Protein AF-A0A563EB53-F1 (afdb_monomer)

Structure (mmCIF, N/CA/C/O backbone):
data_AF-A0A563EB53-F1
#
_entry.id   AF-A0A563EB53-F1
#
loop_
_atom_site.group_PDB
_atom_site.id
_atom_site.type_symbol
_atom_site.label_atom_id
_atom_site.label_alt_id
_atom_site.label_comp_id
_atom_site.label_asym_id
_atom_site.label_entity_id
_atom_site.label_seq_id
_atom_site.pdbx_PDB_ins_code
_atom_site.Cartn_x
_atom_site.Cartn_y
_atom_site.Cartn_z
_atom_site.occupancy
_atom_site.B_iso_or_equiv
_atom_site.auth_seq_id
_atom_site.auth_comp_id
_atom_site.auth_asym_id
_atom_site.auth_atom_id
_atom_site.pdbx_PDB_model_num
ATOM 1 N N . MET A 1 1 ? -13.3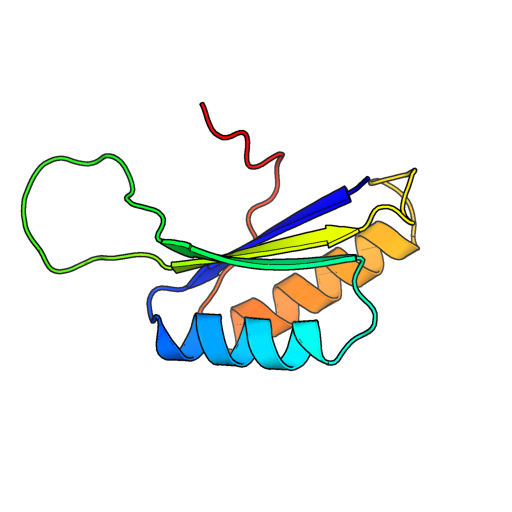22 -2.339 2.373 1.00 71.62 1 MET A N 1
ATOM 2 C CA . MET A 1 1 ? -12.417 -2.755 1.283 1.00 71.62 1 MET A CA 1
ATOM 3 C C . MET A 1 1 ? -11.696 -1.543 0.717 1.00 71.62 1 MET A C 1
ATOM 5 O O . MET A 1 1 ? -12.342 -0.611 0.246 1.00 71.62 1 MET A O 1
ATOM 9 N N . THR A 1 2 ? -10.371 -1.531 0.801 1.00 82.50 2 THR A N 1
ATOM 10 C CA . THR A 1 2 ? -9.505 -0.495 0.227 1.00 82.50 2 THR A CA 1
ATOM 11 C C . THR A 1 2 ? -8.708 -1.096 -0.921 1.00 82.50 2 THR A C 1
ATOM 13 O O . THR A 1 2 ? -8.222 -2.217 -0.812 1.00 82.50 2 THR A O 1
ATOM 16 N N . GLN A 1 3 ? -8.583 -0.358 -2.020 1.00 83.88 3 GLN A N 1
ATOM 17 C CA . GLN A 1 3 ? -7.828 -0.779 -3.196 1.00 83.88 3 GLN A CA 1
ATOM 18 C C . GLN A 1 3 ? -6.670 0.179 -3.468 1.00 83.88 3 GLN A C 1
ATOM 20 O O . GLN A 1 3 ? -6.807 1.395 -3.319 1.00 83.88 3 GLN A O 1
ATOM 25 N N . TYR A 1 4 ? -5.544 -0.374 -3.898 1.00 86.75 4 TYR A N 1
ATOM 26 C CA . TYR A 1 4 ? -4.328 0.351 -4.236 1.00 86.75 4 TYR A CA 1
ATOM 27 C C . TYR A 1 4 ? -3.880 -0.051 -5.635 1.00 86.75 4 TYR A C 1
ATOM 29 O O . TYR A 1 4 ? -3.858 -1.235 -5.964 1.00 86.75 4 TYR A O 1
ATOM 37 N N . LEU A 1 5 ? -3.525 0.936 -6.457 1.00 88.19 5 LEU A N 1
ATOM 38 C CA . LEU A 1 5 ? -3.095 0.713 -7.833 1.00 88.19 5 LEU A CA 1
ATOM 39 C C . LEU A 1 5 ? -1.722 1.347 -8.049 1.00 88.19 5 LEU A C 1
ATOM 41 O O . LEU A 1 5 ? -1.573 2.563 -7.934 1.00 88.19 5 LEU A O 1
ATOM 45 N N . MET A 1 6 ? -0.711 0.532 -8.334 1.00 88.62 6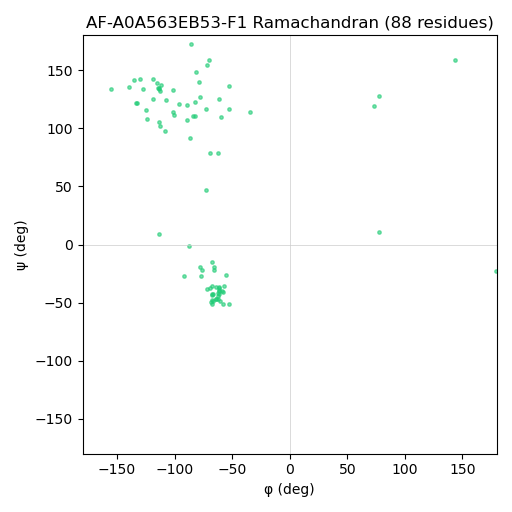 MET A N 1
ATOM 46 C CA . MET A 1 6 ? 0.648 0.993 -8.638 1.00 88.62 6 MET A CA 1
ATOM 47 C C . MET A 1 6 ? 0.924 0.821 -10.126 1.00 88.62 6 MET A C 1
ATOM 49 O O . MET A 1 6 ? 0.794 -0.284 -10.631 1.00 88.62 6 MET A O 1
ATOM 53 N N . ILE A 1 7 ? 1.307 1.890 -10.818 1.00 87.06 7 ILE A N 1
ATOM 54 C CA . ILE A 1 7 ? 1.569 1.893 -12.261 1.00 87.06 7 ILE A CA 1
ATOM 55 C C . ILE A 1 7 ? 3.076 1.855 -12.514 1.00 87.06 7 ILE A C 1
ATOM 57 O O . ILE A 1 7 ? 3.814 2.650 -11.931 1.00 87.06 7 ILE A O 1
ATOM 61 N N . PHE A 1 8 ? 3.504 0.980 -13.414 1.00 87.12 8 PHE A N 1
ATOM 62 C CA . PHE A 1 8 ? 4.882 0.727 -13.815 1.00 87.12 8 PHE A CA 1
ATOM 63 C C . PHE A 1 8 ? 5.000 0.756 -15.337 1.00 87.12 8 PHE A C 1
ATOM 65 O O . PHE A 1 8 ? 4.132 0.249 -16.044 1.00 87.12 8 PHE A O 1
ATOM 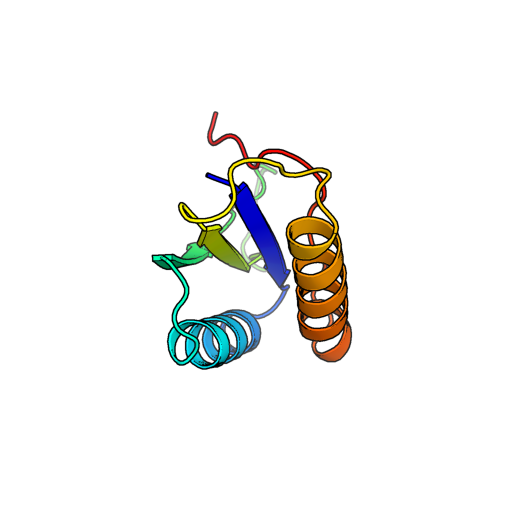72 N N . SER A 1 9 ? 6.107 1.291 -15.849 1.00 82.50 9 SER A N 1
ATOM 73 C CA . SER A 1 9 ? 6.395 1.262 -17.290 1.00 82.50 9 SER A CA 1
ATOM 74 C C . SER A 1 9 ? 6.914 -0.100 -17.765 1.00 82.50 9 SER A C 1
ATOM 76 O O . SER A 1 9 ? 6.854 -0.398 -18.954 1.00 82.50 9 SER A O 1
ATOM 78 N N . ASP A 1 10 ? 7.423 -0.932 -16.849 1.00 84.12 10 ASP A N 1
ATOM 79 C CA . ASP A 1 10 ? 7.946 -2.262 -17.154 1.00 84.12 10 ASP A CA 1
ATOM 80 C C . ASP A 1 10 ? 7.116 -3.371 -16.493 1.00 84.12 10 ASP A C 1
ATOM 82 O O . ASP A 1 10 ? 6.699 -3.278 -15.336 1.00 84.12 10 ASP A O 1
ATOM 86 N N . ARG A 1 11 ? 6.885 -4.448 -17.252 1.00 85.75 11 ARG A N 1
ATOM 87 C CA . ARG A 1 11 ? 6.130 -5.618 -16.793 1.00 85.75 11 ARG A CA 1
ATOM 88 C C . ARG A 1 11 ? 6.859 -6.377 -15.695 1.00 85.75 11 ARG A C 1
ATOM 90 O O . ARG A 1 11 ? 6.221 -6.779 -14.729 1.00 85.75 11 ARG A O 1
ATOM 97 N N . ALA A 1 12 ? 8.146 -6.656 -15.900 1.00 86.81 12 ALA A N 1
ATOM 98 C CA . ALA A 1 12 ? 8.918 -7.477 -14.978 1.00 86.81 12 ALA A CA 1
ATOM 99 C C . ALA A 1 12 ? 8.958 -6.801 -13.610 1.00 86.81 12 ALA A C 1
ATOM 101 O O . ALA A 1 12 ? 8.833 -7.457 -12.584 1.00 86.81 12 ALA A O 1
ATOM 102 N N . ASP A 1 13 ? 9.031 -5.477 -13.618 1.00 89.56 13 ASP A N 1
ATOM 103 C CA . ASP A 1 13 ? 8.979 -4.675 -12.415 1.00 89.56 13 ASP A CA 1
ATOM 104 C C . ASP A 1 13 ? 7.630 -4.774 -11.672 1.00 89.56 13 ASP A C 1
ATOM 106 O O . ASP A 1 13 ? 7.591 -5.067 -10.474 1.00 89.56 13 ASP A O 1
ATOM 110 N N . ALA A 1 14 ? 6.513 -4.662 -12.402 1.00 88.06 14 ALA A N 1
ATOM 111 C CA . ALA A 1 14 ? 5.176 -4.887 -11.851 1.00 88.06 14 ALA A CA 1
ATOM 112 C C . ALA A 1 14 ? 4.984 -6.320 -11.314 1.00 88.06 14 ALA A C 1
ATOM 114 O O . ALA A 1 14 ? 4.357 -6.510 -10.273 1.00 88.06 14 ALA A O 1
ATOM 115 N N . GLU A 1 15 ? 5.511 -7.334 -12.008 1.00 88.25 15 GLU A N 1
ATOM 116 C CA . GLU A 1 15 ? 5.436 -8.737 -11.580 1.00 88.25 15 GLU A CA 1
ATOM 117 C C . GLU A 1 15 ? 6.246 -8.995 -10.306 1.00 88.25 15 GLU A C 1
ATOM 119 O O . GLU A 1 15 ? 5.733 -9.641 -9.396 1.00 88.25 15 GLU A O 1
ATOM 124 N N . GLU A 1 16 ? 7.456 -8.446 -10.194 1.00 89.00 16 GLU A N 1
ATOM 125 C CA . GLU A 1 16 ? 8.281 -8.557 -8.984 1.00 89.00 16 GLU A CA 1
ATOM 126 C C . GLU A 1 16 ? 7.598 -7.895 -7.781 1.00 89.00 16 GLU A C 1
ATOM 128 O O . GLU A 1 16 ? 7.528 -8.487 -6.706 1.00 89.00 16 GLU A O 1
ATOM 133 N N . VAL A 1 17 ? 7.031 -6.696 -7.964 1.00 88.56 17 VAL A N 1
ATOM 134 C CA . VAL A 1 17 ? 6.255 -6.011 -6.916 1.00 88.56 17 VAL A CA 1
ATOM 135 C C . VAL A 1 17 ? 5.050 -6.849 -6.508 1.00 88.56 17 VAL A C 1
ATOM 137 O O . VAL A 1 17 ? 4.813 -7.051 -5.321 1.00 88.56 17 VAL A O 1
ATOM 140 N N . ALA A 1 18 ? 4.277 -7.345 -7.473 1.00 87.81 18 ALA A N 1
ATOM 141 C CA . ALA A 1 18 ? 3.101 -8.153 -7.185 1.00 87.81 18 ALA A CA 1
ATOM 142 C C . ALA A 1 18 ? 3.457 -9.468 -6.488 1.00 87.81 18 ALA A C 1
ATOM 144 O O . ALA A 1 18 ? 2.712 -9.901 -5.616 1.00 87.81 18 ALA A O 1
ATOM 145 N N . GLN A 1 19 ? 4.583 -10.090 -6.840 1.00 87.44 19 GLN A N 1
ATOM 146 C CA . GLN A 1 19 ? 5.054 -11.297 -6.177 1.00 87.44 19 GLN A CA 1
ATOM 147 C C . GLN A 1 19 ? 5.449 -11.009 -4.728 1.00 87.44 19 GLN A C 1
ATOM 149 O O . GLN A 1 19 ? 4.953 -11.694 -3.840 1.00 87.44 19 GLN A O 1
ATOM 154 N N . GLU A 1 20 ? 6.250 -9.967 -4.480 1.00 87.06 20 GLU A N 1
ATOM 155 C CA . GLU A 1 20 ? 6.619 -9.569 -3.115 1.00 87.06 20 GLU A CA 1
ATOM 156 C C . GLU A 1 20 ? 5.389 -9.257 -2.261 1.00 87.06 20 GLU A C 1
ATOM 158 O O . GLU A 1 20 ? 5.319 -9.644 -1.098 1.00 87.06 20 GLU A O 1
ATOM 163 N N . LEU A 1 21 ? 4.400 -8.575 -2.840 1.00 85.50 21 LEU A N 1
ATOM 164 C CA . LEU A 1 21 ? 3.162 -8.252 -2.141 1.00 85.50 21 LEU A CA 1
ATOM 165 C C . LEU A 1 21 ? 2.290 -9.492 -1.944 1.00 85.50 21 LEU A C 1
ATOM 167 O O . LEU A 1 21 ? 1.712 -9.650 -0.882 1.00 85.50 21 LEU A O 1
ATOM 171 N N . SER A 1 22 ? 2.221 -10.404 -2.913 1.00 81.56 22 SER A N 1
ATOM 172 C CA . SER A 1 22 ? 1.466 -11.655 -2.782 1.00 81.56 22 SER A CA 1
ATOM 173 C C . SER A 1 22 ? 2.048 -12.604 -1.727 1.00 81.56 22 SER A C 1
ATOM 175 O O . SER A 1 22 ? 1.347 -13.525 -1.306 1.00 81.56 22 SER A O 1
ATOM 177 N N . GLU A 1 23 ? 3.313 -12.433 -1.336 1.00 82.25 23 GLU A N 1
ATOM 178 C CA . GLU A 1 23 ? 3.906 -13.124 -0.184 1.00 82.25 23 GLU A CA 1
ATOM 179 C C . GLU A 1 23 ? 3.454 -12.521 1.155 1.00 82.25 23 GLU A C 1
ATOM 181 O O . GLU A 1 23 ? 3.501 -13.198 2.184 1.00 82.25 23 GLU A O 1
ATOM 186 N N . GLU A 1 24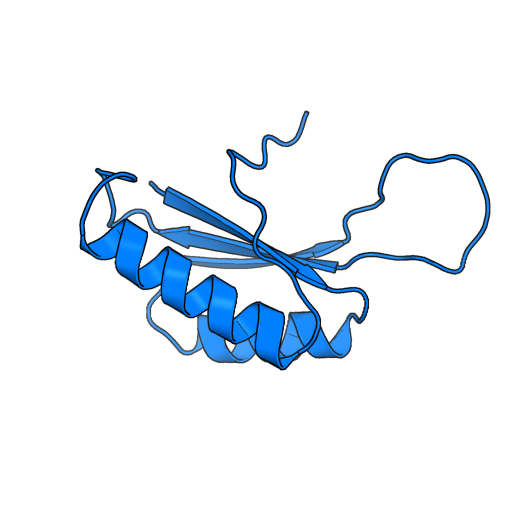 ? 2.997 -11.268 1.156 1.00 76.69 24 GLU A N 1
ATOM 187 C CA . GLU A 1 24 ? 2.329 -10.662 2.302 1.00 76.69 24 GLU A CA 1
ATOM 188 C C . GLU A 1 24 ? 0.847 -11.098 2.312 1.00 76.69 24 GLU A C 1
ATOM 190 O O . GLU A 1 24 ? 0.247 -11.353 1.270 1.00 76.69 24 GLU A O 1
ATOM 195 N N . GLU A 1 25 ? 0.239 -11.232 3.496 1.00 74.38 25 GLU A N 1
ATOM 196 C CA . GLU A 1 25 ? -1.141 -11.725 3.681 1.00 74.38 25 GLU A CA 1
ATOM 197 C C . GLU A 1 25 ? -2.211 -10.700 3.240 1.00 74.38 25 GLU A C 1
ATOM 199 O O . GLU A 1 25 ? -3.168 -10.435 3.970 1.00 74.38 25 GLU A O 1
ATOM 204 N N . PHE A 1 26 ? -2.047 -10.094 2.061 1.00 81.81 26 PHE A N 1
ATOM 205 C CA . PHE A 1 26 ? -3.062 -9.245 1.453 1.00 81.81 26 PHE A CA 1
ATOM 206 C C . PHE A 1 26 ? -4.237 -10.082 0.939 1.00 81.81 26 PHE A C 1
ATOM 208 O O . PHE A 1 26 ? -4.107 -11.266 0.617 1.00 81.81 26 PHE A O 1
ATOM 215 N N . THR A 1 27 ? -5.407 -9.455 0.854 1.00 81.69 27 THR A N 1
ATOM 216 C CA . THR A 1 27 ? -6.646 -10.130 0.448 1.00 81.69 27 THR A CA 1
ATOM 217 C C . THR A 1 27 ? -6.578 -10.542 -1.018 1.00 81.69 27 THR A C 1
ATOM 219 O O . THR A 1 27 ? -6.976 -11.654 -1.363 1.00 81.69 27 THR A O 1
ATOM 222 N N . GLU A 1 28 ? -6.069 -9.660 -1.881 1.00 83.50 28 GLU A N 1
ATOM 223 C CA . GLU A 1 28 ? -5.946 -9.936 -3.309 1.00 83.50 28 GLU A CA 1
ATOM 224 C C . GLU A 1 28 ? -4.839 -9.086 -3.955 1.00 83.50 28 GLU A C 1
ATOM 226 O O . GLU A 1 28 ? -4.767 -7.880 -3.723 1.00 83.50 28 GLU A O 1
ATOM 231 N N . VAL A 1 29 ? -3.984 -9.703 -4.782 1.00 86.06 29 VAL A N 1
ATOM 232 C CA . VAL A 1 29 ? -2.914 -9.021 -5.533 1.00 86.06 29 VAL A CA 1
ATOM 233 C C . VAL A 1 29 ? -2.921 -9.491 -6.987 1.00 86.06 29 VAL A C 1
ATOM 235 O O . VAL A 1 29 ? -2.769 -10.681 -7.274 1.00 86.06 29 VAL A O 1
ATOM 238 N N . HIS A 1 30 ? -3.077 -8.557 -7.924 1.00 83.69 30 HIS A N 1
ATOM 239 C CA . HIS A 1 30 ? -3.179 -8.846 -9.353 1.00 83.69 30 HIS A CA 1
ATOM 240 C C . HIS A 1 30 ? -2.406 -7.845 -10.208 1.00 83.69 30 HIS A C 1
ATOM 242 O O . HIS A 1 30 ? -2.531 -6.637 -10.037 1.00 83.69 30 HIS A O 1
ATOM 248 N N . VAL A 1 31 ? -1.667 -8.347 -11.197 1.00 85.69 31 VAL A N 1
ATOM 249 C CA . VAL A 1 31 ? -1.062 -7.511 -12.240 1.00 85.69 31 VAL A CA 1
ATOM 250 C C . VAL A 1 31 ? -2.054 -7.360 -13.392 1.00 85.69 31 VAL A C 1
ATOM 252 O O . VAL A 1 31 ? -2.463 -8.340 -14.016 1.00 85.69 31 VAL A O 1
ATOM 255 N N . VAL A 1 32 ? -2.432 -6.124 -13.689 1.00 81.50 32 VAL A N 1
ATOM 256 C CA . VAL A 1 32 ? -3.344 -5.734 -14.761 1.00 81.50 32 VAL A CA 1
ATOM 257 C C . VAL A 1 32 ? -2.565 -4.935 -15.797 1.00 81.50 32 VAL A C 1
ATOM 259 O O . VAL A 1 32 ? -1.800 -4.039 -15.469 1.00 81.50 32 VAL A O 1
ATOM 262 N N . ARG A 1 33 ? -2.755 -5.238 -17.079 1.00 75.06 33 ARG A N 1
ATOM 263 C CA . ARG A 1 33 ? -2.193 -4.417 -18.156 1.00 75.06 33 ARG A CA 1
ATOM 264 C C . ARG A 1 33 ? -3.119 -3.227 -18.404 1.00 75.06 33 ARG A C 1
ATOM 266 O O . ARG A 1 33 ? -4.217 -3.438 -18.924 1.00 75.06 33 ARG A O 1
ATOM 273 N N . GLU A 1 34 ? -2.687 -2.014 -18.069 1.00 65.19 34 GLU A N 1
ATOM 274 C CA . GLU A 1 34 ? -3.455 -0.802 -18.355 1.00 65.19 34 GLU A CA 1
ATOM 275 C C . GLU A 1 34 ? -3.151 -0.359 -19.788 1.00 65.19 34 GLU A C 1
ATOM 277 O O . GLU A 1 34 ? -2.041 0.034 -20.133 1.00 65.19 34 GLU A O 1
ATOM 282 N N . VAL A 1 35 ? -4.141 -0.486 -20.671 1.00 56.75 35 VAL A N 1
ATOM 283 C CA . VAL A 1 35 ? -4.066 0.109 -22.007 1.00 56.75 35 VAL A CA 1
ATOM 284 C C . VAL A 1 35 ? -4.589 1.524 -21.825 1.00 56.75 35 VAL A C 1
ATOM 286 O O . VAL A 1 35 ? -5.804 1.725 -21.847 1.00 56.75 35 VAL A O 1
ATOM 289 N N . LEU A 1 36 ? -3.707 2.490 -21.548 1.00 53.28 36 LEU A N 1
ATOM 290 C CA . LEU A 1 36 ? -4.107 3.894 -21.589 1.00 53.28 36 LEU A CA 1
ATOM 291 C C . LEU A 1 36 ? -4.741 4.120 -22.961 1.00 53.28 36 LEU A C 1
ATOM 293 O O . LEU A 1 36 ? -4.114 3.880 -23.990 1.00 53.28 36 LEU A O 1
ATOM 297 N N . ALA A 1 37 ? -6.029 4.460 -22.964 1.00 52.59 37 ALA A N 1
ATOM 298 C CA . ALA A 1 37 ? -6.826 4.617 -24.169 1.00 52.59 37 ALA A CA 1
ATOM 299 C C . ALA A 1 37 ? -6.351 5.864 -24.933 1.00 52.59 37 ALA A C 1
ATOM 301 O O . ALA A 1 37 ? -6.937 6.938 -24.831 1.00 52.59 37 ALA A O 1
ATOM 302 N N . GLY A 1 38 ? -5.244 5.721 -25.652 1.00 45.41 38 GLY A N 1
ATOM 303 C CA . GLY A 1 38 ? -4.667 6.688 -26.567 1.00 45.41 38 GLY A CA 1
ATOM 304 C C . GLY A 1 38 ? -4.325 5.951 -27.850 1.00 45.41 38 GLY A C 1
ATOM 305 O O . GLY A 1 38 ? -3.654 4.926 -27.823 1.00 45.41 38 GLY A O 1
ATOM 306 N N . GLU A 1 39 ? -4.902 6.422 -28.944 1.00 46.50 39 GLU A N 1
ATOM 307 C CA . GLU A 1 39 ? -4.807 5.849 -30.279 1.00 46.50 39 GLU A CA 1
ATOM 308 C C . GLU A 1 39 ? -3.355 5.612 -30.735 1.00 46.50 39 GLU A C 1
ATOM 310 O O . GLU A 1 39 ? -2.525 6.510 -30.647 1.00 46.50 39 GLU A O 1
ATOM 315 N N . ASP A 1 40 ? -3.149 4.435 -31.331 1.00 60.38 40 ASP A N 1
ATOM 316 C CA . ASP A 1 40 ? -2.080 4.077 -32.273 1.00 60.38 40 ASP A CA 1
ATOM 317 C C . ASP A 1 40 ? -0.662 3.795 -31.726 1.00 60.38 40 ASP A C 1
ATOM 319 O O . ASP A 1 40 ? -0.030 4.586 -31.039 1.00 60.38 40 ASP A O 1
ATOM 323 N N . ASP A 1 41 ? -0.174 2.630 -32.154 1.00 50.25 41 ASP A N 1
ATOM 324 C CA . ASP A 1 41 ? 1.192 2.111 -32.120 1.00 50.25 41 ASP A CA 1
ATOM 325 C C . ASP A 1 41 ? 1.829 1.644 -30.796 1.00 50.25 41 ASP A C 1
ATOM 327 O O . ASP A 1 41 ? 2.044 2.337 -29.810 1.00 50.25 41 ASP A O 1
ATOM 331 N N . SER A 1 42 ? 2.164 0.356 -30.840 1.00 52.69 42 SER A N 1
ATOM 332 C CA . SER A 1 42 ? 3.098 -0.374 -29.994 1.00 52.69 42 SER A CA 1
ATOM 333 C C . SER A 1 42 ? 4.288 0.491 -29.575 1.00 52.69 42 SER A C 1
ATOM 335 O O . SER A 1 42 ? 5.087 0.797 -30.440 1.00 52.69 42 SER A O 1
ATOM 337 N N . GLU A 1 43 ? 4.439 0.808 -28.287 1.00 50.56 43 GLU A N 1
ATOM 338 C CA . GLU A 1 43 ? 5.735 0.838 -27.573 1.00 50.56 43 GLU A CA 1
ATOM 339 C C . GLU A 1 43 ? 5.605 1.267 -26.100 1.00 50.56 43 GLU A C 1
ATOM 341 O O . GLU A 1 43 ? 6.392 0.789 -25.287 1.00 50.56 43 GLU A O 1
ATOM 346 N N . ASP A 1 44 ? 4.546 1.979 -25.702 1.00 57.44 44 ASP A N 1
ATOM 347 C CA . ASP A 1 44 ? 4.310 2.343 -24.295 1.00 57.44 44 ASP A CA 1
ATOM 348 C C . ASP A 1 44 ? 3.137 1.538 -23.712 1.00 57.44 44 ASP A C 1
ATOM 350 O O . ASP A 1 44 ? 1.961 1.810 -23.954 1.00 57.44 44 ASP A O 1
ATOM 354 N N . ARG A 1 45 ? 3.459 0.452 -23.000 1.00 61.88 45 ARG A N 1
ATOM 355 C CA . ARG A 1 45 ? 2.482 -0.390 -22.295 1.00 61.88 45 ARG A CA 1
ATOM 356 C C . ARG A 1 45 ? 2.721 -0.272 -20.803 1.00 61.88 45 ARG A C 1
ATOM 358 O O . ARG A 1 45 ? 3.650 -0.896 -20.297 1.00 61.88 45 ARG A O 1
ATOM 365 N N . ASP A 1 46 ? 1.850 0.451 -20.118 1.00 78.31 46 ASP A N 1
ATOM 366 C CA . ASP A 1 46 ? 1.885 0.532 -18.667 1.00 78.31 46 ASP A CA 1
ATOM 367 C C . ASP A 1 46 ? 1.266 -0.721 -18.021 1.00 78.31 46 ASP A C 1
ATOM 369 O O . ASP A 1 46 ? 0.270 -1.305 -18.469 1.00 78.31 46 ASP A O 1
ATOM 373 N N . TRP A 1 47 ? 1.903 -1.165 -16.947 1.00 86.62 47 TRP A N 1
ATOM 374 C CA . TRP A 1 47 ? 1.502 -2.299 -16.128 1.00 86.62 47 TRP A CA 1
ATOM 375 C C . 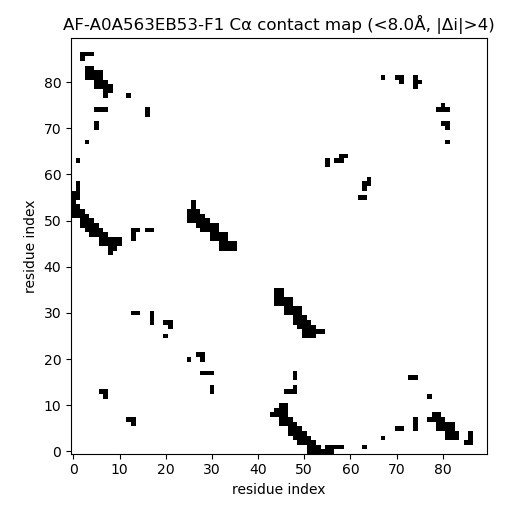TRP A 1 47 ? 1.076 -1.793 -14.764 1.00 86.62 47 TRP A C 1
ATOM 377 O O . TRP A 1 47 ? 1.775 -1.011 -14.134 1.00 86.62 47 TRP A O 1
ATOM 387 N N . ALA A 1 48 ? -0.073 -2.249 -14.296 1.00 86.06 48 ALA A N 1
ATOM 388 C CA . ALA A 1 48 ? -0.649 -1.844 -13.034 1.00 86.06 48 ALA A CA 1
ATOM 389 C C . ALA A 1 48 ? -0.670 -3.025 -12.058 1.00 86.06 48 ALA A C 1
ATOM 391 O O . ALA A 1 48 ? -1.096 -4.118 -12.413 1.00 86.06 48 ALA A O 1
ATOM 392 N N . VAL A 1 49 ? -0.248 -2.821 -10.816 1.00 88.44 49 VAL A N 1
ATOM 393 C CA . VAL A 1 49 ? -0.406 -3.785 -9.724 1.00 88.44 49 VAL A CA 1
ATOM 394 C C . VAL A 1 49 ? -1.577 -3.333 -8.870 1.00 88.44 49 VAL A C 1
ATOM 396 O O . VAL A 1 49 ? -1.523 -2.274 -8.243 1.00 88.44 49 VAL A O 1
ATOM 399 N N . HIS A 1 50 ? -2.638 -4.130 -8.875 1.00 87.25 50 HIS A N 1
ATOM 400 C CA . HIS A 1 50 ? -3.845 -3.932 -8.093 1.00 87.25 50 HIS A CA 1
ATOM 401 C C . HIS A 1 50 ? -3.769 -4.759 -6.809 1.00 87.25 50 HIS A C 1
ATOM 403 O O . HIS A 1 50 ? -3.635 -5.980 -6.867 1.00 87.25 50 HIS A O 1
ATOM 409 N N . VAL A 1 51 ? -3.856 -4.088 -5.664 1.00 86.81 51 VAL A N 1
ATOM 410 C CA . VAL A 1 51 ? -3.872 -4.703 -4.332 1.00 86.81 51 VAL A CA 1
ATOM 411 C C . VAL A 1 51 ? -5.186 -4.343 -3.657 1.00 86.81 51 VAL A C 1
ATOM 413 O O . VAL A 1 51 ? -5.503 -3.158 -3.539 1.00 86.81 51 VAL A O 1
ATOM 416 N N . VAL A 1 52 ? -5.941 -5.341 -3.209 1.00 84.31 52 VAL A N 1
ATOM 417 C CA . VAL A 1 52 ? -7.209 -5.160 -2.494 1.00 84.31 52 VAL A CA 1
ATOM 418 C C . VAL A 1 52 ? -7.052 -5.663 -1.071 1.00 84.31 52 VAL A C 1
ATOM 420 O O . VAL A 1 52 ? -6.538 -6.754 -0.851 1.00 84.31 52 VAL A O 1
ATOM 423 N N . GLU A 1 53 ? -7.549 -4.869 -0.126 1.00 83.56 53 GLU A N 1
ATOM 424 C CA . GLU A 1 53 ? -7.595 -5.170 1.298 1.00 83.56 53 GLU A CA 1
ATOM 425 C C . GLU A 1 53 ? -9.028 -5.073 1.817 1.00 83.56 53 GLU A C 1
ATOM 427 O O . GLU A 1 53 ? -9.578 -3.978 1.962 1.00 83.56 53 GLU A O 1
ATOM 432 N N . ASP A 1 54 ? -9.650 -6.214 2.125 1.00 81.94 54 ASP A N 1
ATOM 433 C CA . ASP A 1 54 ? -11.001 -6.245 2.706 1.00 81.94 54 ASP A CA 1
ATOM 434 C C . ASP A 1 54 ? -10.997 -5.884 4.199 1.00 81.94 54 ASP A C 1
ATOM 436 O O . ASP A 1 54 ? -11.946 -5.292 4.708 1.00 81.94 54 ASP A O 1
ATOM 440 N N . THR A 1 55 ? -9.879 -6.143 4.884 1.00 78.56 55 THR A N 1
ATOM 441 C CA . THR A 1 55 ? -9.710 -5.900 6.327 1.00 78.56 55 THR A CA 1
ATOM 442 C C . THR A 1 55 ? -9.703 -4.415 6.707 1.00 78.56 55 THR A C 1
ATOM 444 O O . THR A 1 55 ? -9.870 -4.076 7.882 1.00 78.56 55 THR A O 1
ATOM 447 N N . ILE A 1 56 ? -9.533 -3.522 5.727 1.00 80.00 56 ILE A N 1
ATOM 448 C CA . ILE A 1 56 ? -9.557 -2.074 5.916 1.00 80.00 56 ILE A CA 1
ATOM 449 C C . ILE A 1 56 ? -10.922 -1.523 5.498 1.00 80.00 56 ILE A C 1
ATOM 451 O O . ILE A 1 56 ? -11.303 -1.508 4.323 1.00 80.00 56 ILE A O 1
ATOM 455 N N . ASP A 1 57 ? -11.660 -1.061 6.505 1.00 76.06 57 ASP A N 1
ATOM 456 C CA . ASP A 1 57 ? -12.955 -0.392 6.346 1.00 76.06 57 ASP A CA 1
ATOM 457 C C . ASP A 1 57 ? -12.807 1.138 6.226 1.00 76.06 57 ASP A C 1
ATOM 459 O O . ASP A 1 57 ? -13.601 1.784 5.552 1.00 76.06 57 ASP A O 1
ATOM 463 N N . ASP A 1 58 ? -11.745 1.713 6.810 1.00 78.25 58 ASP A N 1
ATOM 464 C CA . ASP A 1 58 ? -11.475 3.157 6.800 1.00 78.25 58 ASP A CA 1
ATOM 465 C C . ASP A 1 58 ? -10.224 3.495 5.967 1.00 78.25 58 ASP A C 1
ATOM 467 O O . ASP A 1 58 ? -9.086 3.350 6.421 1.00 78.25 58 ASP A O 1
ATOM 471 N N . GLU A 1 59 ? -10.436 3.988 4.743 1.00 73.31 59 GLU A N 1
ATOM 472 C CA . GLU A 1 59 ? -9.370 4.399 3.808 1.00 73.31 59 GLU A CA 1
ATOM 473 C C . GLU A 1 59 ? -8.566 5.620 4.297 1.00 73.31 59 GLU A C 1
ATOM 475 O O . GLU A 1 59 ? -7.423 5.842 3.893 1.00 73.31 59 GLU A O 1
ATOM 480 N N . SER A 1 60 ? -9.155 6.410 5.197 1.00 76.94 60 SER A N 1
ATOM 481 C CA . SER A 1 60 ? -8.505 7.552 5.850 1.00 76.94 60 SER A CA 1
ATOM 482 C C . SER A 1 60 ? -7.740 7.155 7.118 1.00 76.94 60 SER A C 1
ATOM 484 O O . SER A 1 60 ? -7.092 8.000 7.749 1.00 76.94 60 SER A O 1
ATOM 486 N N . GLY A 1 61 ? -7.781 5.873 7.481 1.00 82.62 61 GLY A N 1
ATOM 487 C CA . GLY A 1 61 ? -7.236 5.352 8.717 1.00 82.62 61 GLY A CA 1
ATOM 488 C C . GLY A 1 61 ? -5.713 5.377 8.730 1.00 82.62 61 GLY A C 1
ATOM 489 O O . GLY A 1 61 ? -5.040 5.379 7.697 1.00 82.62 61 GLY A O 1
ATOM 490 N N . ALA A 1 62 ? -5.133 5.344 9.932 1.00 86.62 62 ALA A N 1
ATOM 491 C CA . ALA A 1 62 ? -3.679 5.318 10.090 1.00 86.62 62 ALA A CA 1
ATOM 492 C C . ALA A 1 62 ? -3.032 4.122 9.364 1.00 86.62 62 ALA A C 1
ATOM 494 O O . ALA A 1 62 ? -1.956 4.271 8.789 1.00 86.62 62 ALA A O 1
ATOM 495 N N . VAL A 1 63 ? -3.709 2.966 9.349 1.00 85.69 63 VAL A N 1
ATOM 496 C CA . VAL A 1 63 ? -3.256 1.752 8.650 1.00 85.69 63 VAL A CA 1
ATOM 497 C C . VAL A 1 63 ? -3.2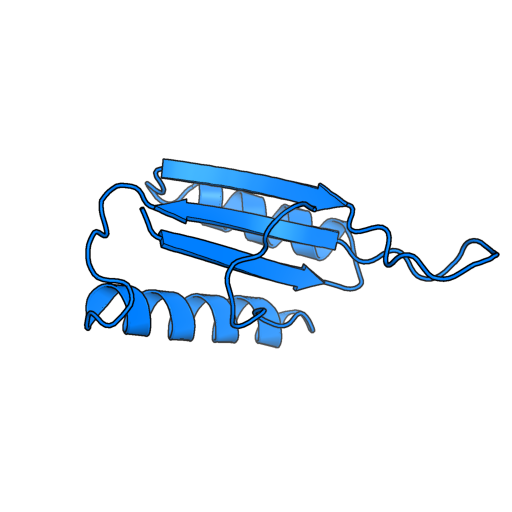78 1.958 7.137 1.00 85.69 63 VAL A C 1
ATOM 499 O O . VAL A 1 63 ? -2.253 1.769 6.489 1.00 85.69 63 VAL A O 1
ATOM 502 N N . ALA A 1 64 ? -4.399 2.432 6.587 1.00 84.50 64 ALA A N 1
ATOM 503 C CA . ALA A 1 64 ? -4.539 2.691 5.158 1.00 84.50 64 ALA A CA 1
ATOM 504 C C . ALA A 1 64 ? -3.499 3.702 4.653 1.00 84.50 64 ALA A C 1
ATOM 506 O O . ALA A 1 64 ? -2.898 3.521 3.593 1.00 84.50 64 ALA A O 1
ATOM 507 N N . LYS A 1 65 ? -3.229 4.742 5.450 1.00 84.81 65 LYS A N 1
ATOM 508 C CA . LYS A 1 65 ? -2.213 5.755 5.157 1.00 84.81 65 LYS A CA 1
ATOM 509 C C . LYS A 1 65 ? -0.785 5.206 5.240 1.00 84.81 65 LYS A C 1
ATOM 511 O O . LYS A 1 65 ? 0.058 5.596 4.434 1.00 84.81 65 LYS A O 1
ATOM 516 N N . ALA A 1 66 ? -0.508 4.312 6.190 1.00 88.62 66 ALA A N 1
ATOM 517 C CA . ALA A 1 66 ? 0.785 3.643 6.302 1.00 88.62 66 ALA A CA 1
ATOM 518 C C . ALA A 1 66 ? 1.035 2.691 5.120 1.00 88.62 66 ALA A C 1
ATOM 520 O O . ALA A 1 66 ? 2.120 2.724 4.543 1.00 88.62 66 ALA A O 1
ATOM 521 N N . LEU A 1 67 ? 0.025 1.912 4.716 1.00 87.00 67 LEU A N 1
ATOM 522 C CA . LEU A 1 67 ? 0.084 1.060 3.525 1.00 87.00 67 LEU A CA 1
ATOM 523 C C . LEU A 1 67 ? 0.280 1.884 2.259 1.00 87.00 67 LEU A C 1
ATOM 525 O O . LEU A 1 67 ? 1.189 1.601 1.489 1.00 87.00 67 LEU A O 1
ATOM 529 N N . ARG A 1 68 ? -0.486 2.969 2.091 1.00 86.56 68 ARG A N 1
ATOM 530 C CA . ARG A 1 68 ? -0.306 3.911 0.981 1.00 86.56 68 ARG A CA 1
ATOM 531 C C . 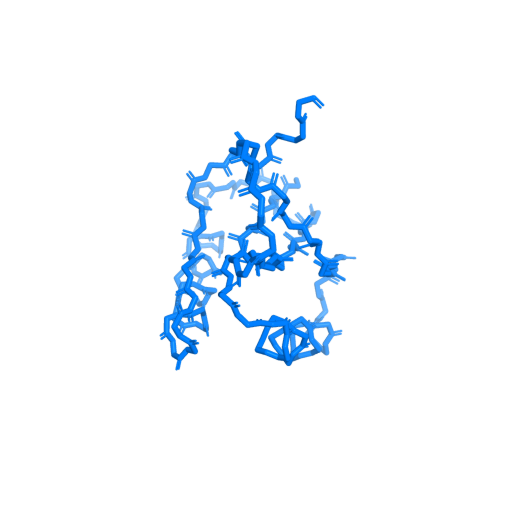ARG A 1 68 ? 1.140 4.398 0.898 1.00 86.56 68 ARG A C 1
ATOM 533 O O . ARG A 1 68 ? 1.743 4.311 -0.161 1.00 86.56 68 ARG A O 1
ATOM 540 N N . ALA A 1 69 ? 1.702 4.880 2.007 1.00 89.44 69 ALA A N 1
ATOM 541 C CA . ALA A 1 69 ? 3.083 5.358 2.039 1.00 89.44 69 ALA A CA 1
ATOM 542 C C . ALA A 1 69 ? 4.094 4.249 1.694 1.00 89.44 69 ALA A C 1
ATOM 544 O O . ALA A 1 69 ? 5.051 4.503 0.967 1.00 89.44 69 ALA A O 1
ATOM 545 N N . ARG A 1 70 ? 3.861 3.019 2.170 1.00 88.75 70 ARG A N 1
ATOM 546 C CA . ARG A 1 70 ? 4.685 1.848 1.840 1.00 88.75 70 ARG A CA 1
ATOM 547 C C . ARG A 1 70 ? 4.613 1.502 0.353 1.00 88.75 70 ARG A C 1
ATOM 549 O O . ARG A 1 70 ? 5.654 1.298 -0.258 1.00 88.75 70 ARG A O 1
ATOM 556 N N . PHE A 1 71 ? 3.418 1.455 -0.230 1.00 89.19 71 PHE A N 1
ATOM 557 C CA . PHE A 1 71 ? 3.231 1.159 -1.652 1.00 89.19 71 PHE A CA 1
ATOM 558 C C . PHE A 1 71 ? 3.782 2.267 -2.545 1.00 89.19 71 PHE A C 1
ATOM 560 O O . PHE A 1 71 ? 4.366 1.977 -3.582 1.00 89.19 71 PHE A O 1
ATOM 567 N N . THR A 1 72 ? 3.665 3.531 -2.126 1.00 90.06 72 THR A N 1
ATOM 568 C CA . THR A 1 72 ? 4.344 4.645 -2.794 1.00 90.06 72 THR A CA 1
ATOM 569 C C . THR A 1 72 ? 5.856 4.427 -2.821 1.00 90.06 72 THR A C 1
ATOM 571 O O . THR A 1 72 ? 6.430 4.444 -3.902 1.00 90.06 72 THR A O 1
ATOM 574 N N . ASP A 1 73 ? 6.489 4.127 -1.683 1.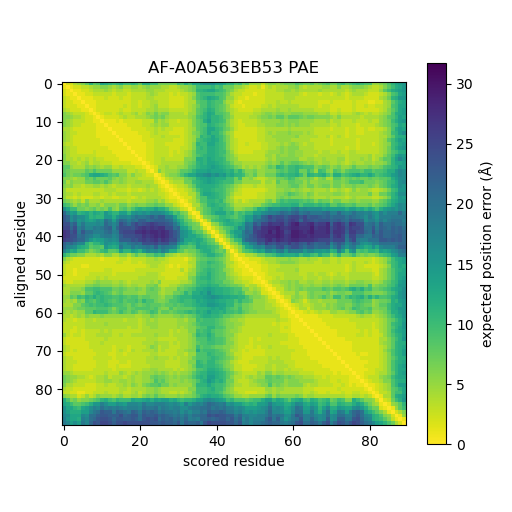00 90.62 73 ASP A N 1
ATOM 575 C CA . ASP A 1 73 ? 7.933 3.853 -1.629 1.00 90.62 73 ASP A CA 1
ATOM 576 C C . ASP A 1 73 ? 8.331 2.629 -2.477 1.00 90.62 73 ASP A C 1
ATOM 578 O O . ASP A 1 73 ? 9.316 2.679 -3.214 1.00 90.62 73 ASP A O 1
ATOM 582 N N . ALA A 1 74 ? 7.545 1.548 -2.429 1.00 88.19 74 ALA A N 1
ATOM 583 C CA . ALA A 1 74 ? 7.787 0.340 -3.220 1.00 88.19 74 ALA A CA 1
ATOM 584 C C . ALA A 1 74 ? 7.716 0.605 -4.732 1.00 88.19 74 ALA A C 1
ATOM 586 O O . ALA A 1 74 ? 8.562 0.111 -5.478 1.00 88.19 74 ALA A O 1
ATOM 587 N N . ALA A 1 75 ? 6.741 1.405 -5.171 1.00 88.62 75 ALA A N 1
ATOM 588 C CA . ALA A 1 75 ? 6.609 1.805 -6.563 1.00 88.62 75 ALA A CA 1
ATOM 589 C C . ALA A 1 75 ? 7.754 2.742 -6.982 1.00 88.62 75 ALA A C 1
ATOM 591 O O . ALA A 1 75 ? 8.435 2.477 -7.970 1.00 88.62 75 ALA A O 1
ATOM 592 N N . GLU A 1 76 ? 8.039 3.788 -6.198 1.00 88.62 76 GLU A N 1
ATOM 593 C CA . GLU A 1 76 ? 9.068 4.784 -6.524 1.00 88.62 76 GLU A CA 1
ATOM 594 C C . GLU A 1 76 ? 10.473 4.178 -6.630 1.00 88.62 76 GLU A C 1
ATOM 596 O O . GLU A 1 76 ? 11.234 4.551 -7.526 1.00 88.62 76 GLU A O 1
ATOM 601 N N . ARG A 1 77 ? 10.818 3.200 -5.777 1.00 88.44 77 ARG A N 1
ATOM 602 C CA . ARG A 1 77 ? 12.109 2.481 -5.849 1.00 88.44 77 ARG A CA 1
ATOM 603 C C . ARG A 1 77 ? 12.375 1.847 -7.206 1.00 88.44 77 ARG A C 1
ATOM 605 O O . ARG A 1 77 ? 13.533 1.629 -7.559 1.00 88.44 77 ARG A O 1
ATOM 612 N N . ARG A 1 78 ? 11.310 1.537 -7.928 1.00 87.12 78 ARG A N 1
ATOM 613 C CA . ARG A 1 78 ? 11.348 0.843 -9.200 1.00 87.12 78 ARG A CA 1
ATOM 614 C C . ARG A 1 78 ? 10.894 1.707 -10.384 1.00 87.12 78 ARG A C 1
ATOM 616 O O . ARG A 1 78 ? 10.751 1.239 -11.507 1.00 87.12 78 ARG A O 1
ATOM 623 N N . GLY A 1 79 ? 10.706 3.007 -10.149 1.00 85.50 79 GLY A N 1
ATOM 624 C CA . GLY A 1 79 ? 10.254 3.950 -11.173 1.00 85.50 79 GLY A CA 1
ATOM 625 C C . GLY A 1 79 ? 8.754 3.881 -11.471 1.00 85.50 79 GLY A C 1
ATOM 626 O O . GLY A 1 79 ? 8.301 4.502 -12.430 1.00 85.50 79 GLY A O 1
ATOM 627 N N . GLY A 1 80 ? 7.984 3.160 -10.656 1.00 86.31 80 GLY A N 1
ATOM 628 C CA . GLY A 1 80 ? 6.529 3.187 -10.668 1.00 86.31 80 GLY A CA 1
ATOM 629 C C . GLY A 1 80 ? 5.950 4.316 -9.815 1.00 86.31 80 GLY A C 1
ATOM 630 O O . GLY A 1 80 ? 6.647 5.000 -9.064 1.00 86.31 80 GLY A O 1
ATOM 631 N N . ARG A 1 81 ? 4.632 4.503 -9.904 1.00 88.69 81 ARG A N 1
ATOM 632 C CA . ARG A 1 81 ? 3.883 5.478 -9.098 1.00 88.69 81 ARG A CA 1
ATOM 633 C C . ARG A 1 81 ? 2.602 4.873 -8.549 1.00 88.69 81 ARG A C 1
ATOM 635 O O . ARG A 1 81 ? 1.899 4.155 -9.254 1.00 88.69 81 ARG A O 1
ATOM 642 N N . LEU A 1 82 ? 2.257 5.216 -7.312 1.00 87.44 82 LEU A N 1
ATOM 643 C CA . LEU A 1 82 ? 0.944 4.892 -6.765 1.00 87.44 82 LEU A CA 1
ATOM 644 C C . LEU A 1 82 ? -0.099 5.873 -7.316 1.00 87.44 82 LEU A C 1
ATOM 646 O O . LEU A 1 82 ? 0.068 7.089 -7.202 1.00 87.44 82 LEU A O 1
ATOM 650 N N . GLN A 1 83 ? -1.182 5.354 -7.883 1.00 83.44 83 GLN A N 1
ATOM 651 C CA . GLN A 1 83 ? -2.322 6.152 -8.305 1.00 83.44 83 GLN A CA 1
ATOM 652 C C . GLN A 1 83 ? -3.234 6.429 -7.105 1.00 83.44 83 GLN A C 1
ATOM 654 O O . GLN A 1 83 ? -3.709 5.515 -6.435 1.00 83.44 83 GLN A O 1
ATOM 659 N N . ASP A 1 84 ? -3.457 7.714 -6.826 1.00 65.25 84 ASP A N 1
ATOM 660 C CA . ASP A 1 84 ? -4.357 8.174 -5.769 1.00 65.25 84 ASP A CA 1
ATOM 661 C C . ASP A 1 84 ? -5.773 8.335 -6.331 1.00 65.25 84 ASP A C 1
ATOM 663 O O . ASP A 1 84 ? -6.043 9.253 -7.106 1.00 65.25 84 ASP A O 1
ATOM 667 N N . GLY A 1 85 ? -6.668 7.421 -5.968 1.00 56.88 85 GLY A N 1
ATOM 668 C CA . GLY A 1 85 ? -8.079 7.458 -6.344 1.00 56.88 85 GLY A CA 1
ATOM 669 C C . GLY A 1 85 ? -8.640 6.062 -6.603 1.00 56.88 85 GLY A C 1
ATOM 670 O O . GLY A 1 85 ? -7.868 5.138 -6.867 1.00 56.88 85 GLY A O 1
ATOM 671 N N . PRO A 1 86 ? -9.973 5.882 -6.538 1.00 48.38 86 PRO A N 1
ATOM 672 C CA . PRO A 1 86 ? -10.584 4.629 -6.943 1.00 48.38 86 PRO A CA 1
ATOM 673 C C . PRO A 1 86 ? -10.224 4.416 -8.411 1.00 48.38 86 PRO A C 1
ATOM 675 O O . PRO A 1 86 ? -10.691 5.147 -9.287 1.00 48.38 86 PRO A O 1
ATOM 678 N N . GLY A 1 87 ? -9.361 3.437 -8.673 1.00 47.53 87 GLY A N 1
ATOM 679 C CA . GLY A 1 87 ? -9.229 2.836 -9.989 1.00 47.53 87 GLY A CA 1
ATOM 680 C C . GLY A 1 87 ? -10.567 2.188 -10.315 1.00 47.53 87 GLY A C 1
ATOM 681 O O . GLY A 1 87 ? -10.759 1.000 -10.078 1.00 47.53 87 GLY A O 1
ATOM 682 N N . ALA A 1 88 ? -11.535 2.997 -10.736 1.00 36.72 88 ALA A N 1
ATOM 683 C CA . ALA A 1 88 ? -12.783 2.515 -11.274 1.00 36.72 88 ALA A CA 1
ATOM 684 C C . ALA A 1 88 ? -12.457 1.956 -12.663 1.00 36.72 88 ALA A C 1
ATOM 686 O O . ALA A 1 88 ? -12.035 2.732 -13.525 1.00 36.72 88 ALA A O 1
ATOM 687 N N . PRO A 1 89 ? -12.637 0.651 -12.925 1.00 41.78 89 PRO A N 1
ATOM 688 C CA . PRO A 1 89 ? -12.880 0.249 -14.297 1.00 41.78 89 PRO A CA 1
ATOM 689 C C . PRO A 1 89 ? -14.182 0.937 -14.736 1.00 41.78 89 PRO A C 1
ATOM 691 O O . PRO A 1 89 ? -15.196 0.855 -14.037 1.00 41.78 89 PRO A O 1
ATOM 694 N N . ALA A 1 90 ? -14.117 1.686 -15.838 1.00 36.88 90 ALA A N 1
ATOM 695 C CA . ALA A 1 90 ? -15.295 2.219 -16.519 1.00 36.88 90 ALA A CA 1
ATOM 696 C C . ALA A 1 90 ? -16.215 1.091 -17.015 1.00 36.88 90 ALA A C 1
ATOM 698 O O . ALA A 1 90 ? -15.690 0.004 -17.356 1.00 36.88 90 ALA A O 1
#

pLDDT: mean 77.77, std 14.42, range [36.72, 90.62]

Solvent-accessible surface area (backbone atoms only — not comparable to full-atom values): 5270 Å² total; per-residue (Å²): 87,39,74,44,41,33,41,19,74,42,60,70,60,28,50,52,51,39,50,61,49,59,73,42,96,61,73,40,66,46,80,44,78,47,76,74,93,64,89,80,78,94,81,87,60,40,20,28,28,40,39,37,32,64,91,41,80,51,72,86,33,73,65,43,50,51,50,49,52,50,49,34,52,61,23,49,78,72,72,21,40,55,56,89,63,86,84,67,83,129

Organism: NCBI:txid1660198

Nearest PDB structures (foldseek):
  6yc7-assembly1_D  TM=5.230E-01  e=3.238E-02  Corynebacterium glutamicum
  4uzb-assembly1_B  TM=6.294E-01  e=1.844E-01  Human gammaherpesvirus 8
  4cnz-assembly2_D  TM=4.599E-01  e=9.681E-02  Azospirillum brasilense
  3o5t-assembly1_B  TM=4.854E-01  e=1.101E-01  Azospirillum brasilense
  2j9d-assembly4_K  TM=4.670E-01  e=2.097E-01  Methanocaldococcus jannaschii

Secondary structure (DSSP, 8-state):
-EEEEEEES-HHHHHHHHHHHHTTT-SEEEEEEE-----S-TT--EEEEEEEETT---TTSHHHHHHHHHHHHHHHTTT-EEE-S-----

Mean predicted aligned error: 7.6 Å

Radius of gyration: 13.19 Å; Cα contacts (8 Å, |Δi|>4): 149; chains: 1; bounding box: 27×21×42 Å

Sequence (90 aa):
MTQYLMIFSDRADAEEVAQELSEEEFTEVHVVREVLAGEDDSEDRDWAVHVVEDTIDDESGAVAKALRARFTDAAERRGG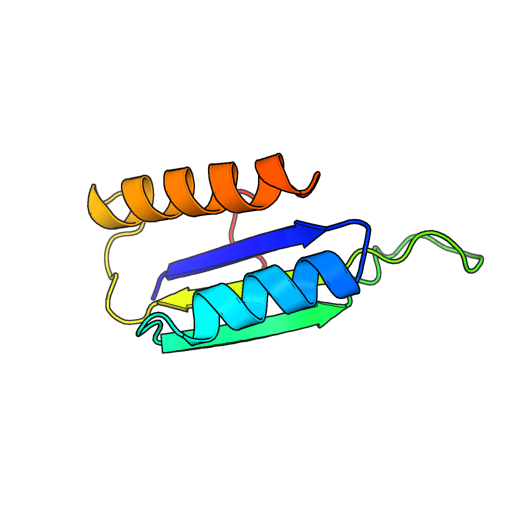RLQDGPGAPA

Foldseek 3Di:
DDKKKKKDQDDVLLVVLQVVVVVPPFPDWDKDWDPPPDDDDDDGIIIMIMTDHPPDPDCVDPVVVVVQVVVQVSRVVRPMGIDPDPPDDD